Protein AF-A0ABD1BQG0-F1 (afdb_monomer)

Mean predicted aligned error: 10.64 Å

InterPro domains:
  IPR000719 Protein kinase domain [PF00069] (5-66)
  IPR011009 Protein kinase-like domain superfamily [SSF56112] (5-65)
  IPR050839 Rho-associated Serine/Threonine Kinase [PTHR22988] (5-76)

Secondary structure (DSSP, 8-state):
--HHHHHHHHHHHHHHSS-TT--SSHHHHHHHHHTHHHH----GGG---HHHHHHHHHHHS--TTSSSSSSS-S-----

pLDDT: mean 74.55, std 14.95, range [39.22, 88.88]

Nearest PDB structures (foldseek):
  7s25-assembly1_A  TM=8.666E-01  e=1.207E-04  Homo sapiens
  8gds-assembly3_C  TM=8.221E-01  e=6.994E-05  Homo sapiens
  5uzj-assembly1_B  TM=8.485E-01  e=1.006E-04  Homo sapiens
  8gds-assembly2_B  TM=8.198E-01  e=1.136E-04  Homo sapiens
  8gds-assembly4_D  TM=8.244E-01  e=1.538E-04  Homo sapiens

Structure (mmCIF, N/CA/C/O backbone):
data_AF-A0ABD1BQG0-F1
#
_entry.id   AF-A0ABD1BQG0-F1
#
loop_
_atom_site.group_PDB
_atom_site.id
_atom_site.type_symbol
_atom_site.label_atom_id
_atom_site.label_alt_id
_atom_site.label_comp_id
_atom_site.label_asym_id
_atom_site.label_entity_id
_atom_site.label_seq_id
_atom_site.pdbx_PDB_ins_code
_atom_site.Cartn_x
_atom_site.Cartn_y
_atom_site.Cartn_z
_atom_site.occupancy
_atom_site.B_iso_or_equiv
_atom_site.auth_seq_id
_atom_site.auth_comp_id
_atom_site.auth_asym_id
_atom_site.auth_atom_id
_atom_site.pdbx_PDB_model_num
ATOM 1 N N . MET A 1 1 ? 19.416 -2.291 -2.737 1.00 51.62 1 MET A N 1
ATOM 2 C CA . MET A 1 1 ? 18.509 -1.174 -2.367 1.00 51.62 1 MET A CA 1
ATOM 3 C C . MET A 1 1 ? 17.008 -1.542 -2.414 1.00 51.62 1 MET A C 1
ATOM 5 O O . MET A 1 1 ? 16.205 -0.717 -2.005 1.00 51.62 1 MET A O 1
ATOM 9 N N . LEU A 1 2 ? 16.606 -2.763 -2.821 1.00 55.38 2 LEU A N 1
ATOM 10 C CA . LEU A 1 2 ? 15.200 -3.125 -3.127 1.00 55.38 2 LEU A CA 1
ATOM 11 C C . LEU A 1 2 ? 14.443 -3.950 -2.058 1.00 55.38 2 LEU A C 1
ATOM 13 O O . LEU A 1 2 ? 13.238 -4.164 -2.183 1.00 55.38 2 LEU A O 1
ATOM 17 N N . CYS A 1 3 ? 15.100 -4.412 -0.990 1.00 64.69 3 CYS A N 1
ATOM 18 C CA . CYS A 1 3 ? 14.499 -5.437 -0.124 1.00 64.69 3 CYS A CA 1
ATOM 19 C C . CYS A 1 3 ? 13.356 -4.911 0.768 1.00 64.69 3 CYS A C 1
ATOM 21 O O . CYS A 1 3 ? 12.402 -5.634 1.023 1.00 64.69 3 CYS A O 1
ATOM 23 N N . ARG A 1 4 ? 13.407 -3.644 1.214 1.00 70.00 4 ARG A N 1
ATOM 24 C CA . ARG A 1 4 ? 12.395 -3.078 2.136 1.00 70.00 4 ARG A CA 1
ATOM 25 C C . ARG A 1 4 ? 11.053 -2.782 1.469 1.00 70.00 4 ARG A C 1
ATOM 27 O O . ARG A 1 4 ? 10.015 -3.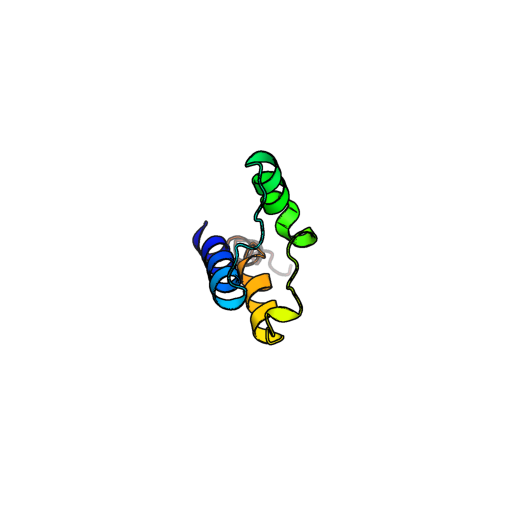035 2.059 1.00 70.00 4 ARG A O 1
ATOM 34 N N . TRP A 1 5 ? 11.088 -2.315 0.226 1.00 79.81 5 TRP A N 1
ATOM 35 C CA . TRP A 1 5 ? 9.886 -2.088 -0.572 1.00 79.81 5 TRP A CA 1
ATOM 36 C C . TRP A 1 5 ? 9.140 -3.384 -0.867 1.00 79.81 5 TRP A C 1
ATOM 38 O O . TRP A 1 5 ? 7.929 -3.461 -0.693 1.00 79.81 5 TRP A O 1
ATOM 48 N N . SER A 1 6 ? 9.894 -4.414 -1.251 1.00 80.88 6 SER A N 1
ATOM 49 C CA . SER A 1 6 ? 9.349 -5.749 -1.487 1.00 80.88 6 SER A CA 1
ATOM 50 C C . SER A 1 6 ? 8.754 -6.327 -0.199 1.00 80.88 6 SER A C 1
ATOM 52 O O . SER A 1 6 ? 7.647 -6.845 -0.222 1.00 80.88 6 SER A O 1
ATOM 54 N N . LEU A 1 7 ? 9.430 -6.151 0.945 1.00 85.75 7 LEU A N 1
ATOM 55 C CA . LEU A 1 7 ? 8.922 -6.594 2.246 1.00 85.75 7 LEU A CA 1
ATOM 56 C C . LEU A 1 7 ? 7.630 -5.869 2.655 1.00 85.75 7 LEU A C 1
ATOM 58 O O . LEU A 1 7 ? 6.702 -6.516 3.124 1.00 85.75 7 LEU A O 1
ATOM 62 N N . GLY A 1 8 ? 7.546 -4.552 2.446 1.00 87.25 8 GLY A N 1
ATOM 63 C CA . GLY A 1 8 ? 6.326 -3.783 2.712 1.00 87.25 8 GLY A CA 1
ATOM 64 C C . GLY A 1 8 ? 5.151 -4.218 1.832 1.00 87.25 8 GLY A C 1
ATOM 65 O O . GLY A 1 8 ? 4.030 -4.329 2.322 1.00 87.25 8 GLY A O 1
ATOM 66 N N . ALA A 1 9 ? 5.410 -4.523 0.556 1.00 85.50 9 ALA A N 1
ATOM 67 C CA . ALA A 1 9 ? 4.395 -5.038 -0.361 1.00 85.50 9 ALA A CA 1
ATOM 68 C C . ALA A 1 9 ? 3.914 -6.446 0.031 1.00 85.50 9 ALA A C 1
ATOM 70 O O . ALA A 1 9 ? 2.712 -6.691 0.027 1.00 85.50 9 ALA A O 1
ATOM 71 N N . ILE A 1 10 ? 4.829 -7.335 0.435 1.00 86.19 10 ILE A N 1
ATOM 72 C CA . ILE A 1 10 ? 4.494 -8.690 0.902 1.00 86.19 10 ILE A CA 1
ATOM 73 C C . ILE A 1 10 ? 3.713 -8.637 2.219 1.00 86.19 10 ILE A C 1
ATOM 75 O O . ILE A 1 10 ? 2.703 -9.315 2.350 1.00 86.19 10 ILE A O 1
ATOM 79 N N . MET A 1 11 ? 4.130 -7.808 3.183 1.00 87.50 11 MET A N 1
ATOM 80 C CA . MET A 1 11 ? 3.377 -7.616 4.430 1.00 87.50 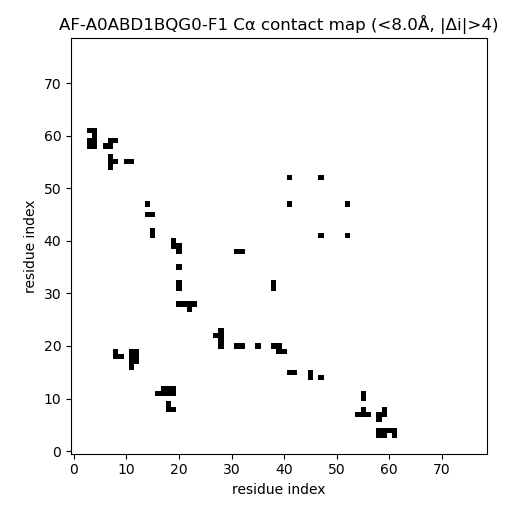11 MET A CA 1
ATOM 81 C C . MET A 1 11 ? 1.962 -7.109 4.164 1.00 87.50 11 MET A C 1
ATOM 83 O O . MET A 1 11 ? 1.019 -7.587 4.788 1.00 87.50 11 MET A O 1
ATOM 87 N N . TYR A 1 12 ? 1.811 -6.150 3.246 1.00 88.06 12 TYR A N 1
ATOM 88 C CA . TYR A 1 12 ? 0.493 -5.680 2.834 1.00 88.06 12 TYR A CA 1
ATOM 89 C C . TYR A 1 12 ? -0.338 -6.839 2.275 1.00 88.06 12 TYR A C 1
ATOM 91 O O . TYR A 1 12 ? -1.458 -7.051 2.724 1.00 88.06 12 TYR A O 1
ATOM 99 N N . GLU A 1 13 ? 0.214 -7.617 1.345 1.00 88.88 13 GLU A N 1
ATOM 100 C CA . GLU A 1 13 ? -0.490 -8.737 0.717 1.00 88.88 13 GLU A CA 1
ATOM 101 C C . GLU A 1 13 ? -0.865 -9.838 1.719 1.00 88.88 13 GLU A C 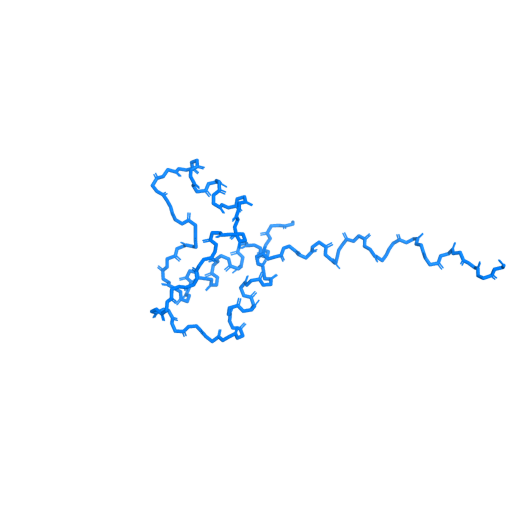1
ATOM 1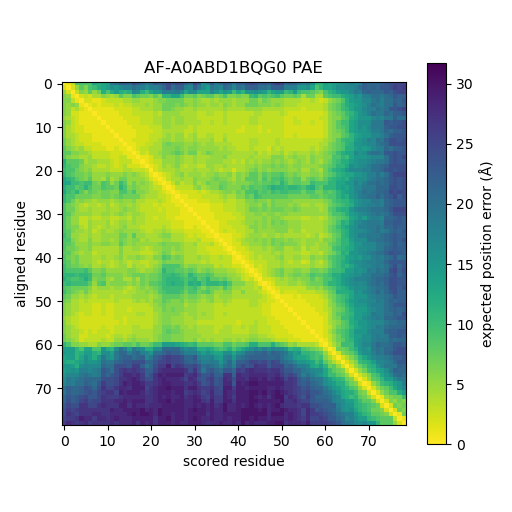03 O O . GLU A 1 13 ? -1.971 -10.357 1.657 1.00 88.88 13 GLU A O 1
ATOM 108 N N . MET A 1 14 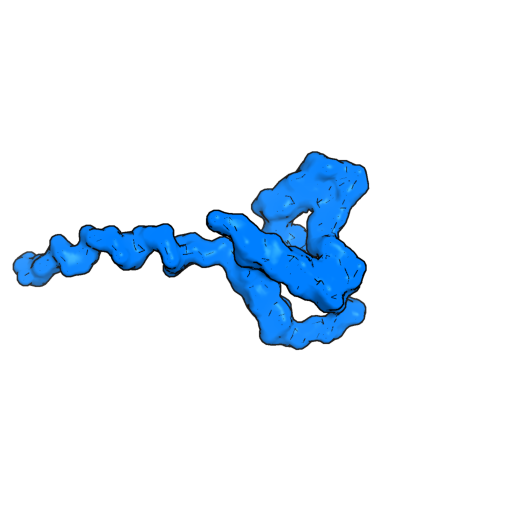? -0.006 -10.141 2.695 1.00 86.94 14 MET A N 1
ATOM 109 C CA . MET A 1 14 ? -0.307 -11.118 3.749 1.00 86.94 14 MET A CA 1
ATOM 110 C C . MET A 1 14 ? -1.460 -10.684 4.656 1.00 86.94 14 MET A C 1
ATOM 112 O O . MET A 1 14 ? -2.201 -11.531 5.145 1.00 86.94 14 MET A O 1
ATOM 116 N N . LEU A 1 15 ? -1.599 -9.381 4.907 1.00 86.31 15 LEU A N 1
ATOM 117 C CA . LEU A 1 15 ? -2.624 -8.862 5.811 1.00 86.31 15 LEU A CA 1
ATOM 118 C C . LEU A 1 15 ? -3.933 -8.516 5.089 1.00 86.31 15 LEU A C 1
ATOM 120 O O . LEU A 1 15 ? -5.003 -8.607 5.679 1.00 86.31 15 LEU A O 1
ATOM 124 N N . VAL A 1 16 ? -3.847 -8.097 3.827 1.00 86.50 16 VAL A N 1
ATOM 125 C CA . VAL A 1 16 ? -4.989 -7.636 3.024 1.00 86.50 16 VAL A CA 1
ATOM 126 C C . VAL A 1 16 ? -5.498 -8.728 2.073 1.00 86.50 16 VAL A C 1
ATOM 128 O O . VAL A 1 16 ? -6.655 -8.703 1.669 1.00 86.50 16 VAL A O 1
ATOM 131 N N . GLY A 1 17 ? -4.657 -9.701 1.718 1.00 85.31 17 GLY A N 1
ATOM 132 C CA . GLY A 1 17 ? -4.982 -10.810 0.815 1.00 85.31 17 GLY A CA 1
ATOM 133 C C . GLY A 1 17 ? -4.791 -10.505 -0.674 1.00 85.31 17 GLY A C 1
ATOM 134 O O . GLY A 1 17 ? -4.953 -11.398 -1.503 1.00 85.31 17 GLY A O 1
ATOM 135 N N . TYR A 1 18 ? -4.440 -9.268 -1.037 1.00 83.94 18 TYR A N 1
ATOM 136 C CA . TYR A 1 18 ? -4.180 -8.868 -2.421 1.00 83.94 18 TYR A CA 1
ATOM 137 C C . TYR A 1 18 ? -3.081 -7.794 -2.519 1.00 83.94 18 TYR A C 1
ATOM 139 O O . TYR A 1 18 ? -2.864 -7.037 -1.565 1.00 83.94 18 TYR A O 1
ATOM 147 N N . PRO A 1 19 ? -2.385 -7.683 -3.668 1.00 83.12 19 PRO A N 1
ATOM 148 C CA . PRO A 1 19 ? -1.280 -6.744 -3.819 1.00 83.12 19 PRO A CA 1
ATOM 149 C C . PRO A 1 19 ? -1.739 -5.274 -3.796 1.00 83.12 19 PRO A C 1
ATOM 151 O O . PRO A 1 19 ? -2.744 -4.923 -4.424 1.00 83.12 19 PRO A O 1
ATOM 154 N N . PRO A 1 20 ? -0.959 -4.358 -3.184 1.00 79.69 20 PRO A N 1
ATOM 155 C CA . PRO A 1 20 ? -1.364 -2.961 -2.975 1.00 79.69 20 PRO A CA 1
ATOM 156 C C . PRO A 1 20 ? -1.547 -2.141 -4.265 1.00 79.69 20 PRO A C 1
ATOM 158 O O . PRO A 1 20 ? -2.246 -1.130 -4.258 1.00 79.69 20 PRO A O 1
ATOM 161 N N . PHE A 1 21 ? -0.932 -2.548 -5.384 1.00 81.69 21 PHE A N 1
ATOM 162 C CA . PHE A 1 21 ? -0.958 -1.806 -6.657 1.00 81.69 21 PHE A CA 1
ATOM 163 C C . PHE A 1 21 ? -1.550 -2.603 -7.823 1.00 81.69 21 PHE A C 1
ATOM 165 O O . PHE A 1 21 ? -1.242 -2.308 -8.979 1.00 81.69 21 PHE A O 1
ATOM 172 N N . TYR A 1 22 ? -2.404 -3.590 -7.542 1.00 79.50 22 TYR A N 1
ATOM 173 C CA . TYR A 1 22 ? -3.012 -4.420 -8.580 1.00 79.50 22 TYR A CA 1
ATOM 174 C C . TYR A 1 22 ? -3.729 -3.584 -9.659 1.00 79.50 22 TYR A C 1
ATOM 176 O O . TYR A 1 22 ? -4.424 -2.599 -9.371 1.00 79.50 22 TYR A O 1
ATOM 184 N N . SER A 1 23 ? -3.518 -3.933 -10.927 1.00 82.69 23 SER A N 1
ATOM 185 C CA . SER A 1 23 ? -4.195 -3.329 -12.077 1.00 82.69 23 SER A CA 1
ATOM 186 C C . SER A 1 23 ? -4.107 -4.259 -13.285 1.00 82.69 23 SER A C 1
ATOM 188 O O . SER A 1 23 ? -3.068 -4.880 -13.494 1.00 82.69 23 SER A O 1
ATOM 190 N N . ASP A 1 24 ? -5.131 -4.256 -14.141 1.00 84.00 24 ASP A N 1
ATOM 191 C CA . ASP A 1 24 ? -5.188 -5.093 -15.355 1.00 84.00 24 ASP A CA 1
ATOM 192 C C . ASP A 1 24 ? -4.093 -4.797 -16.391 1.00 84.00 24 ASP A C 1
ATOM 194 O O . ASP A 1 24 ? -3.796 -5.616 -17.256 1.00 84.00 24 ASP A O 1
ATOM 198 N N . LYS A 1 25 ? -3.487 -3.604 -16.338 1.00 87.88 25 LYS A N 1
ATOM 199 C CA . LYS A 1 25 ? -2.444 -3.170 -17.276 1.00 87.88 25 LYS A CA 1
ATOM 200 C C . LYS A 1 25 ? -1.133 -2.946 -16.541 1.00 87.88 25 LYS A C 1
ATOM 202 O O . LYS A 1 25 ? -1.077 -2.119 -15.630 1.00 87.88 25 LYS A O 1
ATOM 207 N N . ALA A 1 26 ? -0.056 -3.560 -17.033 1.00 82.19 26 ALA A N 1
ATOM 208 C CA . ALA A 1 26 ? 1.296 -3.382 -16.496 1.00 82.19 26 ALA A CA 1
ATOM 209 C C . ALA A 1 26 ? 1.699 -1.899 -16.391 1.00 82.19 26 ALA A C 1
ATOM 211 O O . ALA A 1 26 ? 2.239 -1.465 -15.379 1.00 82.19 26 ALA A O 1
ATOM 212 N N . MET A 1 27 ? 1.347 -1.086 -17.392 1.00 85.94 27 MET A N 1
ATOM 213 C CA . MET A 1 27 ? 1.638 0.352 -17.399 1.00 85.94 27 MET A CA 1
ATOM 214 C C . MET A 1 27 ? 0.893 1.122 -16.295 1.00 85.94 27 MET A C 1
ATOM 216 O O . MET A 1 27 ? 1.455 2.037 -15.691 1.00 85.94 27 MET A O 1
ATOM 220 N N . SER A 1 28 ? -0.343 0.723 -15.976 1.00 86.00 28 SER A N 1
ATOM 221 C CA . SER A 1 28 ? -1.099 1.283 -14.849 1.00 86.00 28 SER A CA 1
ATOM 222 C C . SER A 1 28 ? -0.482 0.873 -13.514 1.00 86.00 28 SER A C 1
ATOM 224 O O . SER A 1 28 ? -0.332 1.721 -12.636 1.00 86.00 28 SER A O 1
ATOM 226 N N . THR A 1 29 ? -0.061 -0.386 -13.378 1.00 86.19 29 THR A N 1
ATOM 227 C CA . THR A 1 29 ? 0.652 -0.888 -12.193 1.00 86.19 29 THR A CA 1
ATOM 228 C C . THR A 1 29 ? 1.951 -0.117 -11.964 1.00 86.19 29 THR A C 1
ATOM 230 O O . THR A 1 29 ? 2.158 0.414 -10.876 1.00 86.19 29 THR A O 1
ATOM 233 N N . CYS A 1 30 ? 2.779 0.063 -12.998 1.00 83.81 30 CYS A N 1
ATOM 234 C CA . CYS A 1 30 ? 4.005 0.862 -12.910 1.00 83.81 30 CYS A CA 1
ATOM 235 C C . CYS A 1 30 ? 3.719 2.299 -12.455 1.00 83.81 30 CYS A C 1
ATOM 237 O O . CYS A 1 30 ? 4.399 2.816 -11.570 1.00 83.81 30 CYS A O 1
ATOM 239 N N . ARG A 1 31 ? 2.679 2.941 -13.001 1.00 85.81 31 ARG A N 1
ATOM 240 C CA . ARG A 1 31 ? 2.291 4.305 -12.606 1.00 85.81 31 ARG A CA 1
ATOM 241 C C . ARG A 1 31 ? 1.834 4.378 -11.147 1.00 85.81 31 ARG A C 1
ATOM 243 O O . ARG A 1 31 ? 2.203 5.317 -10.444 1.00 85.81 31 ARG A O 1
ATOM 250 N N . LYS A 1 32 ? 1.079 3.376 -10.685 1.00 83.88 32 LYS A N 1
ATOM 251 C CA . LYS A 1 32 ? 0.663 3.242 -9.282 1.00 83.88 32 LYS A CA 1
ATOM 252 C C . LYS A 1 32 ? 1.861 3.028 -8.354 1.00 83.88 32 LYS A C 1
ATOM 254 O O . LYS A 1 32 ? 1.884 3.636 -7.295 1.00 83.88 32 LYS A O 1
ATOM 259 N N . ILE A 1 33 ? 2.862 2.242 -8.764 1.00 83.00 33 ILE A N 1
ATOM 260 C CA . ILE A 1 33 ? 4.107 2.027 -8.002 1.00 83.00 33 ILE A CA 1
ATOM 261 C C . ILE A 1 33 ? 4.919 3.326 -7.900 1.00 83.00 33 ILE A C 1
ATOM 263 O O . ILE A 1 33 ? 5.389 3.676 -6.820 1.00 83.00 33 ILE A O 1
ATOM 267 N N . VAL A 1 34 ? 5.057 4.083 -8.995 1.00 83.12 34 VAL A N 1
ATOM 268 C CA . VAL A 1 34 ? 5.759 5.381 -8.974 1.00 83.12 34 VAL A CA 1
ATOM 269 C C . VAL A 1 34 ? 5.047 6.368 -8.041 1.00 83.12 34 VAL A C 1
ATOM 271 O O . VAL A 1 34 ? 5.690 7.019 -7.219 1.00 83.12 34 VAL A O 1
ATOM 274 N N . ASN A 1 35 ? 3.714 6.411 -8.095 1.00 83.12 35 ASN A N 1
ATOM 275 C CA . ASN A 1 35 ? 2.877 7.267 -7.252 1.00 83.12 35 ASN A CA 1
ATOM 276 C C . ASN A 1 35 ? 2.316 6.535 -6.019 1.00 83.12 35 ASN A C 1
ATOM 278 O O . ASN A 1 35 ? 1.219 6.854 -5.547 1.00 83.12 35 ASN A O 1
ATOM 282 N N . TRP A 1 36 ? 3.064 5.570 -5.473 1.00 80.94 36 TRP A N 1
ATOM 283 C CA . TRP A 1 36 ? 2.595 4.682 -4.404 1.00 80.94 36 TRP A CA 1
ATOM 284 C C . TRP A 1 36 ? 2.024 5.431 -3.202 1.00 80.94 36 TRP A C 1
ATOM 286 O O . TRP A 1 36 ? 1.009 5.025 -2.658 1.00 80.94 36 TRP A O 1
ATOM 296 N N . LYS A 1 37 ? 2.620 6.567 -2.822 1.00 78.62 37 LYS A N 1
ATOM 297 C CA . LYS A 1 37 ? 2.210 7.354 -1.654 1.00 78.62 37 LYS A CA 1
ATOM 298 C C . LYS A 1 37 ? 0.777 7.885 -1.772 1.00 78.62 37 LYS A C 1
ATOM 300 O O . LYS A 1 37 ? 0.117 8.080 -0.761 1.00 78.62 37 LYS A O 1
ATOM 305 N N . SER A 1 38 ? 0.306 8.118 -2.998 1.00 80.88 38 SER A N 1
ATOM 306 C CA . SER A 1 38 ? -1.061 8.576 -3.261 1.00 80.88 38 SER A CA 1
ATOM 307 C C . SER A 1 38 ? -2.026 7.431 -3.578 1.00 80.88 38 SER A C 1
ATOM 309 O O . SER A 1 38 ? -3.235 7.609 -3.447 1.00 80.88 38 SER A O 1
ATOM 311 N N . HIS A 1 39 ? -1.514 6.282 -4.030 1.00 82.94 39 HIS A N 1
ATOM 312 C CA . HIS A 1 39 ? -2.328 5.128 -4.424 1.00 82.94 39 HIS A CA 1
ATOM 313 C C . HIS A 1 39 ? -2.420 4.030 -3.361 1.00 82.94 39 HIS A C 1
ATOM 315 O O . HIS A 1 39 ? -3.312 3.191 -3.463 1.00 82.94 39 HIS A O 1
ATOM 321 N N . LEU A 1 40 ? -1.544 4.027 -2.355 1.00 83.88 40 LEU A N 1
ATOM 322 C CA . LEU A 1 40 ? -1.589 3.091 -1.240 1.00 83.88 40 LEU A CA 1
ATOM 323 C C . LEU A 1 40 ? -2.820 3.403 -0.386 1.00 83.88 40 LEU A C 1
ATOM 325 O O . LEU A 1 40 ? -2.864 4.406 0.327 1.00 83.88 40 LEU A O 1
ATOM 329 N N . LYS A 1 41 ? -3.828 2.540 -0.478 1.00 81.31 41 LYS A N 1
ATOM 330 C CA . LYS A 1 41 ? -5.052 2.613 0.318 1.00 81.31 41 LYS A CA 1
ATOM 331 C C . LYS A 1 41 ? -5.202 1.318 1.088 1.00 81.31 41 LYS A C 1
ATOM 333 O O . LYS A 1 41 ? -5.067 0.255 0.506 1.00 81.31 41 LYS A O 1
ATOM 338 N N . PHE A 1 42 ? -5.500 1.427 2.374 1.00 84.00 42 PHE A N 1
ATOM 339 C CA . PHE A 1 42 ? -5.803 0.279 3.216 1.00 84.00 42 PHE A CA 1
ATOM 340 C C . PHE A 1 42 ? -7.323 0.130 3.281 1.00 84.00 42 PHE A C 1
ATOM 342 O O . PHE A 1 42 ? -7.972 1.083 3.724 1.00 84.00 42 PHE A O 1
ATOM 349 N N . PRO A 1 43 ? -7.900 -0.995 2.835 1.00 81.81 43 PRO A N 1
ATOM 350 C CA . PRO A 1 43 ? -9.337 -1.201 2.938 1.00 81.81 43 PRO A CA 1
ATOM 351 C C . PRO A 1 43 ? -9.737 -1.368 4.414 1.00 81.81 43 PRO A C 1
ATOM 353 O O . PRO A 1 43 ? -8.942 -1.832 5.238 1.00 81.81 43 PRO A O 1
ATOM 356 N N . GLU A 1 44 ? -10.959 -0.968 4.768 1.00 77.19 44 GLU A N 1
ATOM 357 C CA . GLU A 1 44 ? -11.479 -1.140 6.135 1.00 77.19 44 GLU A CA 1
ATOM 358 C C . GLU A 1 44 ? -11.690 -2.616 6.492 1.00 77.19 44 GLU A C 1
ATOM 360 O O . GLU A 1 44 ? -11.486 -3.004 7.641 1.00 77.19 44 GLU A O 1
ATOM 365 N N . GLU A 1 45 ? -11.993 -3.453 5.496 1.00 78.75 45 GLU A N 1
ATOM 366 C CA . GLU A 1 45 ? -12.202 -4.896 5.656 1.00 78.75 45 GLU A CA 1
ATOM 367 C C . GLU A 1 45 ? -10.959 -5.665 6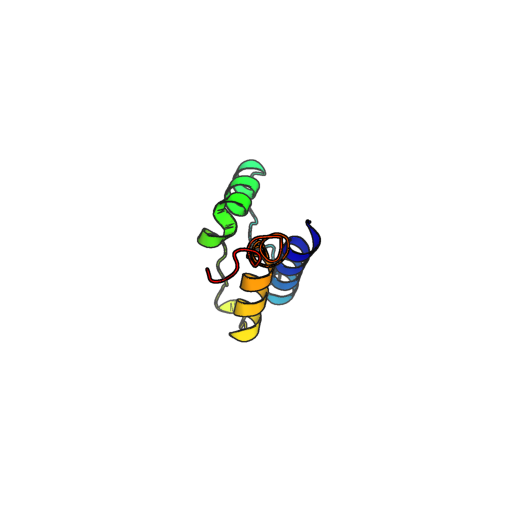.133 1.00 78.75 45 GLU A C 1
ATOM 369 O O . GLU A 1 45 ? -11.097 -6.704 6.770 1.00 78.75 45 GLU A O 1
ATOM 374 N N . ALA A 1 46 ? -9.747 -5.146 5.901 1.00 76.94 46 ALA A N 1
ATOM 375 C CA . ALA A 1 46 ? -8.508 -5.805 6.320 1.00 76.94 46 ALA A CA 1
ATOM 376 C C . ALA A 1 46 ? -8.189 -5.643 7.822 1.00 76.94 46 ALA A C 1
ATOM 378 O O . ALA A 1 46 ? -7.152 -6.129 8.263 1.00 76.94 46 ALA A O 1
ATOM 379 N N . VAL A 1 47 ? -9.027 -4.927 8.596 1.00 79.69 47 VAL A N 1
ATOM 380 C CA . VAL A 1 47 ? -8.914 -4.709 10.060 1.00 79.69 47 VAL A CA 1
ATOM 381 C C . VAL A 1 47 ? -7.454 -4.588 10.533 1.00 79.69 47 VAL A C 1
ATOM 383 O O . VAL A 1 47 ? -6.959 -5.331 11.376 1.00 79.69 47 VAL A O 1
ATOM 386 N N . LEU A 1 48 ? -6.718 -3.646 9.941 1.00 83.44 48 LEU A N 1
ATOM 387 C C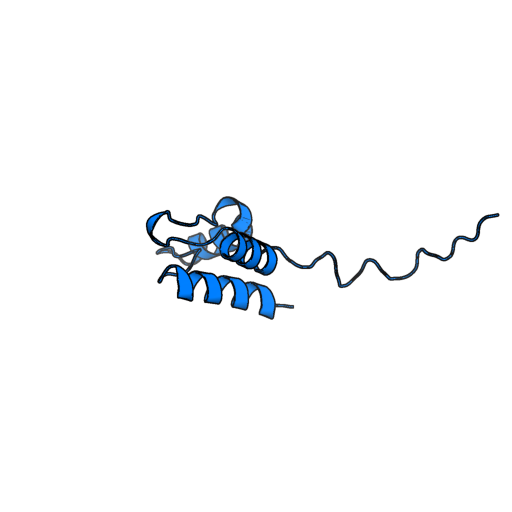A . LEU A 1 48 ? -5.301 -3.449 10.250 1.00 83.44 48 LEU A CA 1
ATOM 388 C C . LEU A 1 48 ? -5.130 -2.522 11.454 1.00 83.44 48 LEU A C 1
ATOM 390 O O . LEU A 1 48 ? -5.619 -1.385 11.441 1.00 83.44 48 LEU A O 1
ATOM 394 N N . SER A 1 49 ? -4.346 -2.960 12.440 1.00 87.50 49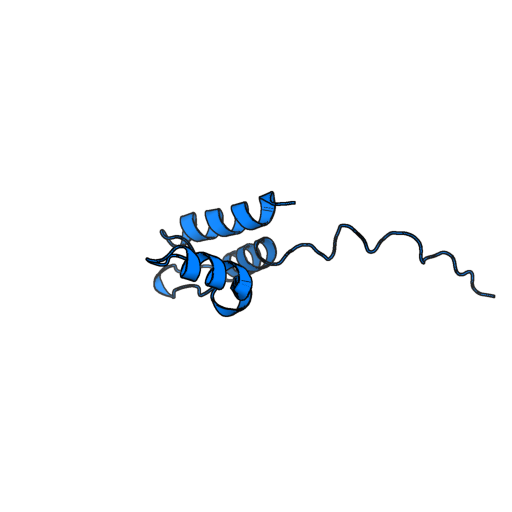 SER A N 1
ATOM 395 C CA . SER A 1 49 ? -3.888 -2.112 13.545 1.00 87.50 49 SER A CA 1
ATOM 396 C C . SER A 1 49 ? -3.125 -0.889 13.031 1.00 87.50 49 SER A C 1
ATOM 398 O O . SER A 1 49 ? -2.455 -0.944 11.994 1.00 87.50 49 SER A O 1
ATOM 400 N N . ARG A 1 50 ? -3.187 0.223 13.775 1.00 86.44 50 ARG A N 1
ATOM 401 C CA . ARG A 1 50 ? -2.450 1.452 13.428 1.00 86.44 50 ARG A CA 1
ATOM 402 C C . ARG A 1 50 ? -0.955 1.188 13.259 1.00 86.44 50 ARG A C 1
ATOM 404 O O . ARG A 1 50 ? -0.402 1.603 12.248 1.00 86.44 50 ARG A O 1
ATOM 411 N N . ASP A 1 51 ? -0.351 0.410 14.155 1.00 86.19 51 ASP A N 1
ATOM 412 C CA . ASP A 1 51 ? 1.067 0.040 14.079 1.00 86.19 51 ASP A CA 1
ATOM 413 C C . ASP A 1 51 ? 1.420 -0.722 12.796 1.00 86.19 51 ASP A C 1
ATOM 415 O O . ASP A 1 51 ? 2.468 -0.485 12.198 1.00 86.19 51 ASP A O 1
ATOM 419 N N . ALA A 1 52 ? 0.531 -1.601 12.319 1.00 85.94 52 ALA A N 1
ATOM 420 C CA . ALA A 1 52 ? 0.742 -2.342 11.078 1.00 85.94 52 ALA A CA 1
ATOM 421 C C . ALA A 1 52 ? 0.709 -1.409 9.857 1.00 85.94 52 ALA A C 1
ATOM 423 O O . ALA A 1 52 ? 1.569 -1.508 8.979 1.00 85.94 52 ALA A O 1
ATOM 424 N N . LYS A 1 53 ? -0.242 -0.463 9.822 1.00 86.06 53 LYS A N 1
ATOM 425 C CA . LYS A 1 53 ? -0.320 0.557 8.762 1.00 86.06 53 LYS A CA 1
ATOM 426 C C . LYS A 1 53 ? 0.921 1.451 8.764 1.00 86.06 53 LYS A C 1
ATOM 428 O O . LYS A 1 53 ? 1.487 1.694 7.697 1.00 86.06 53 LYS A O 1
ATOM 433 N N . ASP A 1 54 ? 1.367 1.895 9.938 1.00 85.62 54 ASP A N 1
ATOM 434 C CA . ASP A 1 54 ? 2.575 2.712 10.098 1.00 85.62 54 ASP A CA 1
ATOM 435 C C . ASP A 1 54 ? 3.8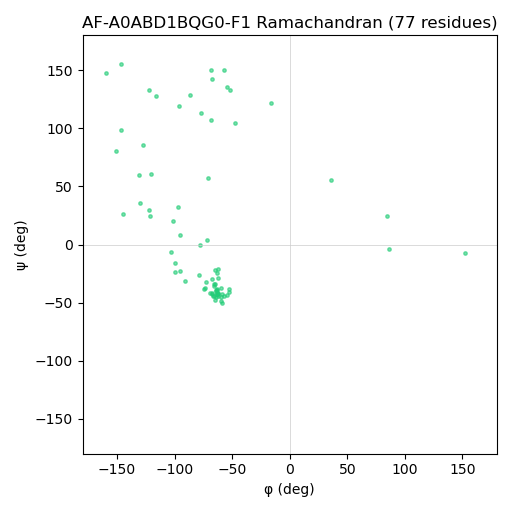36 1.957 9.658 1.00 85.62 54 ASP A C 1
ATOM 437 O O . ASP A 1 54 ? 4.667 2.502 8.928 1.00 85.62 54 ASP A O 1
ATOM 441 N N . LEU A 1 55 ? 3.951 0.675 10.014 1.00 85.56 55 LEU A N 1
ATOM 442 C CA . LEU A 1 55 ? 5.075 -0.170 9.621 1.00 85.56 55 LEU A CA 1
ATOM 443 C C . LEU A 1 55 ? 5.125 -0.390 8.102 1.00 85.56 55 LEU A C 1
ATOM 445 O O . LEU A 1 55 ? 6.179 -0.187 7.498 1.00 85.56 55 LEU A O 1
ATOM 449 N N . ILE A 1 56 ? 4.001 -0.737 7.466 1.00 86.31 56 ILE A N 1
ATOM 450 C CA . ILE A 1 56 ? 3.919 -0.890 6.001 1.00 86.31 56 ILE A CA 1
ATOM 451 C C . ILE A 1 56 ? 4.288 0.425 5.312 1.00 86.31 56 ILE A C 1
ATOM 453 O O . ILE A 1 56 ? 5.090 0.436 4.376 1.00 86.31 56 ILE A O 1
ATOM 457 N N . ASN A 1 57 ? 3.750 1.544 5.799 1.00 82.88 57 ASN A N 1
ATOM 458 C CA . ASN A 1 57 ? 4.047 2.859 5.248 1.00 82.88 57 ASN A CA 1
ATOM 459 C C . ASN A 1 57 ? 5.535 3.200 5.416 1.00 82.88 57 ASN A C 1
ATOM 461 O O . ASN A 1 57 ? 6.156 3.659 4.468 1.00 82.88 57 ASN A O 1
ATOM 465 N N . SER A 1 58 ? 6.147 2.893 6.562 1.00 80.44 58 SER A N 1
ATOM 466 C CA . SER A 1 58 ? 7.582 3.080 6.828 1.00 80.44 58 SER A CA 1
ATOM 467 C C . SER A 1 58 ? 8.486 2.193 5.959 1.00 80.44 58 SER A C 1
ATOM 469 O O . SER A 1 58 ? 9.565 2.619 5.551 1.00 80.44 58 SER A O 1
ATOM 471 N N . LEU A 1 59 ? 8.049 0.975 5.626 1.00 80.50 59 LEU A N 1
ATOM 472 C CA . LEU A 1 59 ? 8.782 0.054 4.747 1.00 80.50 59 LEU A CA 1
ATOM 473 C C . LEU A 1 59 ? 8.716 0.474 3.270 1.00 80.50 59 LEU A C 1
ATOM 475 O O . LEU A 1 59 ? 9.720 0.366 2.554 1.00 80.50 59 LEU A O 1
ATOM 479 N N . LEU A 1 60 ? 7.558 0.978 2.831 1.00 78.56 60 LEU A N 1
ATOM 480 C CA . LEU A 1 60 ? 7.341 1.532 1.489 1.00 78.56 60 LEU A CA 1
ATOM 481 C C . LEU A 1 60 ? 7.902 2.962 1.352 1.00 78.56 60 LEU A C 1
ATOM 483 O O . LEU A 1 60 ? 8.330 3.376 0.276 1.00 78.56 60 LEU A O 1
ATOM 487 N N . CYS A 1 61 ? 8.011 3.731 2.435 1.00 70.06 61 CYS A N 1
ATOM 488 C CA . CYS A 1 61 ? 8.723 5.004 2.421 1.00 70.06 61 CYS A CA 1
ATOM 489 C C . CYS A 1 61 ? 10.222 4.722 2.458 1.00 70.06 61 CYS A C 1
ATOM 491 O O . CYS A 1 61 ? 10.760 4.209 3.434 1.00 70.06 61 CYS A O 1
ATOM 493 N N . SER A 1 62 ? 10.931 5.051 1.377 1.00 58.75 62 SER A N 1
ATOM 494 C CA . SER A 1 62 ? 12.365 4.781 1.311 1.00 58.75 62 SER A CA 1
ATOM 495 C C . SER A 1 62 ? 13.077 5.342 2.547 1.00 58.75 62 SER A C 1
ATOM 497 O O . SER A 1 62 ? 12.918 6.512 2.905 1.00 58.75 62 SER A O 1
ATOM 499 N N . VAL A 1 63 ? 13.945 4.534 3.153 1.00 52.03 63 VAL A N 1
ATOM 500 C CA . VAL A 1 63 ? 14.960 5.017 4.092 1.00 52.03 63 VAL A CA 1
ATOM 501 C C . VAL A 1 63 ? 16.027 5.794 3.301 1.00 52.03 63 VAL A C 1
ATOM 503 O O . VAL A 1 63 ? 17.213 5.480 3.339 1.00 52.03 63 VAL A O 1
ATOM 506 N N . ARG A 1 64 ? 15.632 6.837 2.562 1.00 48.97 64 ARG A N 1
ATOM 507 C CA . ARG A 1 64 ? 16.565 7.856 2.061 1.00 48.97 64 ARG A CA 1
ATOM 508 C C . ARG A 1 64 ? 17.067 8.761 3.191 1.00 48.97 64 ARG A C 1
ATOM 510 O O . ARG A 1 64 ? 17.832 9.675 2.937 1.00 48.97 64 ARG A O 1
ATOM 517 N N . ARG A 1 65 ? 16.676 8.480 4.442 1.00 49.25 65 ARG A N 1
ATOM 518 C CA . ARG A 1 65 ? 17.237 9.077 5.662 1.00 49.25 65 ARG A CA 1
ATOM 519 C C . ARG A 1 65 ? 18.348 8.255 6.331 1.00 49.25 65 ARG A C 1
ATOM 521 O O . ARG A 1 65 ? 18.733 8.592 7.442 1.00 49.25 65 ARG A O 1
ATOM 528 N N . ARG A 1 66 ? 18.865 7.170 5.730 1.00 49.91 66 ARG A N 1
ATOM 529 C CA . ARG A 1 66 ? 19.896 6.353 6.417 1.00 49.91 66 ARG A CA 1
ATOM 530 C C . ARG A 1 66 ? 20.984 5.736 5.541 1.00 49.91 66 ARG A C 1
ATOM 532 O O . ARG A 1 66 ? 21.547 4.735 5.945 1.00 49.91 66 ARG A O 1
ATOM 539 N N . LEU A 1 67 ? 21.314 6.315 4.390 1.00 49.00 67 LEU A N 1
ATOM 540 C CA . LEU A 1 67 ? 22.572 6.027 3.680 1.00 49.00 67 LEU A CA 1
ATOM 541 C C . LEU A 1 67 ? 22.956 7.293 2.889 1.00 49.00 67 LEU A C 1
ATOM 543 O O . LEU A 1 67 ? 22.618 7.404 1.715 1.00 49.00 67 LEU A O 1
ATOM 547 N N . GLY A 1 68 ? 23.556 8.285 3.569 1.00 48.88 68 GLY A N 1
ATOM 548 C CA . GLY A 1 68 ? 24.091 9.493 2.915 1.00 48.88 68 GLY A CA 1
ATOM 549 C C . GLY A 1 68 ? 24.152 10.808 3.713 1.00 48.88 68 GLY A C 1
ATOM 550 O O . GLY A 1 68 ? 24.735 11.753 3.210 1.00 48.88 68 GLY A O 1
ATOM 551 N N . SER A 1 69 ? 23.601 10.911 4.931 1.00 46.78 69 SER A N 1
ATOM 552 C CA . SER A 1 69 ? 23.613 12.183 5.703 1.00 46.78 69 SER A CA 1
ATOM 553 C C . SER A 1 69 ? 24.278 12.064 7.079 1.00 46.78 69 SER A C 1
ATOM 555 O O . SER A 1 69 ? 23.914 12.754 8.022 1.00 46.78 69 SER A O 1
ATOM 557 N N . LYS A 1 70 ? 25.243 11.150 7.196 1.00 52.22 70 LYS A N 1
ATOM 558 C CA . LYS A 1 70 ? 26.301 11.182 8.217 1.00 52.22 70 LYS A CA 1
ATOM 559 C C . LYS A 1 70 ? 27.642 10.974 7.516 1.00 52.22 70 LYS A C 1
ATOM 561 O O . LYS A 1 70 ? 28.316 9.972 7.719 1.00 52.22 70 LYS A O 1
ATOM 566 N N . GLY A 1 71 ? 27.950 11.878 6.593 1.00 51.97 71 GLY A N 1
ATOM 567 C CA . GLY A 1 71 ? 29.188 11.879 5.830 1.00 51.97 71 GLY A CA 1
ATOM 568 C C . GLY A 1 71 ? 29.608 13.310 5.525 1.00 51.97 71 GLY A C 1
ATOM 569 O O . GLY A 1 71 ? 29.102 13.892 4.575 1.00 51.97 71 GLY A O 1
ATOM 570 N N . ALA A 1 72 ? 30.540 13.808 6.342 1.00 54.81 72 ALA A N 1
ATOM 571 C CA . ALA A 1 72 ? 31.506 14.869 6.041 1.00 54.81 72 ALA A CA 1
ATOM 572 C C . ALA A 1 72 ? 31.135 16.365 6.180 1.00 54.81 72 ALA A C 1
ATOM 574 O O . ALA A 1 72 ? 31.844 17.174 5.599 1.00 54.81 72 ALA A O 1
ATOM 575 N N . ASP A 1 73 ? 30.152 16.768 6.998 1.00 50.62 73 ASP A N 1
ATOM 576 C CA . ASP A 1 73 ? 29.994 18.200 7.369 1.00 50.62 73 ASP A CA 1
ATOM 577 C C . ASP A 1 73 ? 29.857 18.429 8.890 1.00 50.62 73 ASP A C 1
ATOM 579 O O . ASP A 1 73 ? 29.139 19.302 9.352 1.00 50.62 73 ASP A O 1
ATOM 583 N N . GLU A 1 74 ? 30.562 17.629 9.700 1.00 54.03 74 GLU A N 1
ATOM 584 C CA . GLU A 1 74 ? 30.881 17.981 11.102 1.00 54.03 74 GLU A CA 1
ATOM 585 C C . GLU A 1 74 ? 32.332 18.489 11.241 1.00 54.03 74 GLU A C 1
ATOM 587 O O . GLU A 1 74 ? 32.906 18.487 12.325 1.00 54.03 74 GLU A O 1
ATOM 592 N N . ILE A 1 75 ? 32.950 18.945 10.143 1.00 54.66 75 ILE A N 1
ATOM 593 C CA . ILE A 1 75 ? 34.277 19.582 10.159 1.00 54.66 75 ILE A CA 1
ATOM 594 C C . ILE A 1 75 ? 34.167 21.000 9.600 1.00 54.66 75 ILE A C 1
ATOM 596 O O . ILE A 1 75 ? 34.808 21.364 8.620 1.00 54.66 75 ILE A O 1
ATOM 600 N N . LYS A 1 76 ? 33.367 21.838 10.250 1.00 47.50 76 LYS A N 1
ATOM 601 C CA . LYS A 1 76 ? 33.731 23.248 10.387 1.00 47.50 76 LYS A CA 1
ATOM 602 C C . LYS A 1 76 ? 33.649 23.608 11.855 1.00 47.50 76 LYS A C 1
ATOM 604 O O . LYS A 1 76 ? 32.626 24.031 12.374 1.00 47.50 76 LYS A O 1
ATOM 609 N N . VAL A 1 77 ? 34.779 23.311 12.494 1.00 43.47 77 VAL A N 1
ATOM 610 C CA . VAL A 1 77 ? 35.354 24.014 13.636 1.00 43.47 77 VAL A CA 1
ATOM 611 C C . VAL A 1 77 ? 34.726 25.392 13.802 1.00 43.47 77 VAL A C 1
ATOM 613 O O . VAL A 1 77 ? 34.803 26.226 12.901 1.00 43.47 77 VAL A O 1
ATOM 616 N N . SER A 1 78 ? 34.145 25.599 14.979 1.00 42.41 78 SER A N 1
ATOM 617 C CA . SER A 1 78 ? 33.997 26.908 15.589 1.00 42.41 78 SER A CA 1
ATOM 618 C C . SER A 1 78 ? 35.335 27.649 15.511 1.00 42.41 78 SER A C 1
ATOM 620 O O . SER A 1 78 ? 36.268 27.319 16.244 1.00 42.41 78 SER A O 1
ATOM 622 N N . LEU A 1 79 ? 35.418 28.616 14.603 1.00 39.22 79 LEU A N 1
ATOM 623 C CA . LEU A 1 79 ? 36.342 29.744 14.633 1.00 39.22 79 LEU A CA 1
ATOM 624 C C . LEU A 1 79 ? 35.528 30.990 14.300 1.00 39.22 79 LEU A C 1
ATOM 626 O O . LEU A 1 79 ? 34.870 30.980 13.234 1.00 39.22 79 LEU A O 1
#

Organism: NCBI:txid228776

Radius of gyration: 17.16 Å; Cα contacts (8 Å, |Δi|>4): 49; chains: 1; bounding box: 48×41×33 Å

Foldseek 3Di:
DCDLLVVLQVLLCVQQVDGQQDDPDPVSSVVCLVVVVVSRDDDVVSVDDPVSVVSSVVSNPDCPVPDDPVDDDVPDDDD

Solvent-accessible surface area (backbone atoms only — not comparable to full-atom values): 5062 Å² total; per-residue (Å²): 142,62,67,49,45,52,48,21,45,50,54,45,22,73,59,60,74,51,63,75,49,75,56,99,42,72,71,57,23,54,53,34,59,75,44,32,89,80,53,64,70,82,65,80,89,44,72,69,54,70,68,56,52,50,49,35,49,55,32,56,42,72,70,80,86,74,77,76,88,90,71,89,81,88,79,73,74,94,124

Sequence (79 aa):
MLCRWSLGAIMYEMLVGYPPFYSDKAMSTCRKIVNWKSHLKFPEEAVLSRDAKDLINSLLCSVRRRLGSKGADEIKVSL